Protein AF-A0A7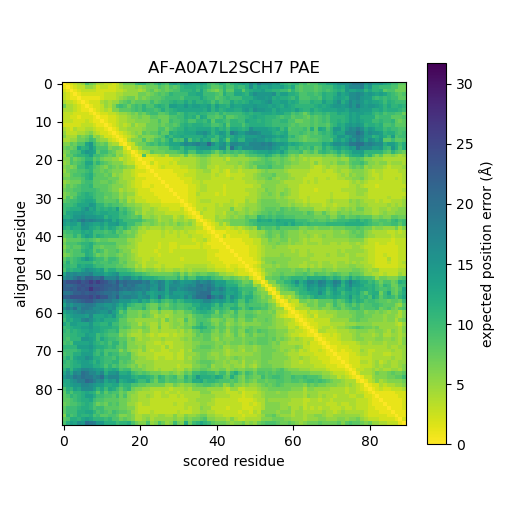L2SCH7-F1 (afdb_monomer)

pLDDT: mean 79.97, std 8.19, range [55.09, 92.06]

Foldseek 3Di:
DDWDQDPNDIDDPDDDPADDLVVLQVVLLVVVVPDCPPHSLVSLVVLLVVADDDPCPVLCPVSRRCVPVSVVVCVVVVVDDSSNNSVSSD

Structure (mmCIF, N/CA/C/O backbone):
data_AF-A0A7L2SCH7-F1
#
_entry.id   AF-A0A7L2SCH7-F1
#
loop_
_atom_site.group_PDB
_atom_site.id
_atom_site.type_symbol
_atom_site.label_atom_id
_atom_site.label_alt_id
_atom_site.label_comp_id
_atom_site.label_asym_id
_atom_site.label_entity_id
_atom_site.label_seq_id
_atom_site.pdbx_PDB_ins_code
_atom_site.Cartn_x
_a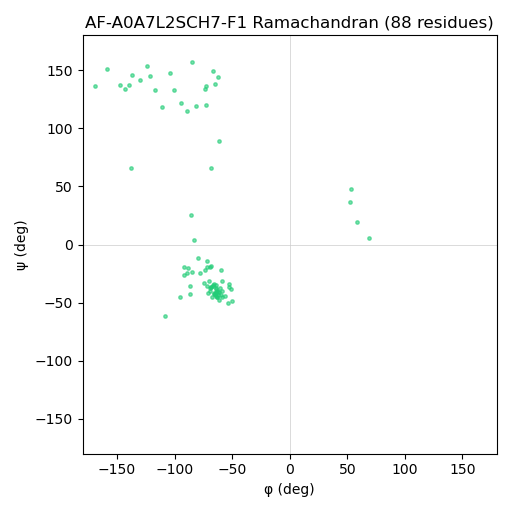tom_site.Cartn_y
_atom_site.Cartn_z
_atom_site.occupancy
_atom_site.B_iso_or_equiv
_atom_site.auth_seq_id
_atom_site.auth_comp_id
_atom_site.auth_asym_id
_atom_site.auth_atom_id
_atom_site.pdbx_PDB_model_num
ATOM 1 N N . GLN A 1 1 ? 5.544 -1.516 -13.087 1.00 80.94 1 GLN A N 1
ATOM 2 C CA . GLN A 1 1 ? 6.039 -1.496 -14.479 1.00 80.94 1 GLN A CA 1
ATOM 3 C C . GLN A 1 1 ? 7.024 -2.641 -14.652 1.00 80.94 1 GLN A C 1
ATOM 5 O O . GLN A 1 1 ? 7.943 -2.752 -13.852 1.00 80.94 1 GLN A O 1
ATOM 10 N N . VAL A 1 2 ? 6.817 -3.496 -15.651 1.00 81.69 2 VAL A N 1
ATOM 11 C CA . VAL A 1 2 ? 7.698 -4.619 -15.993 1.00 81.69 2 VAL A CA 1
ATOM 12 C C . VAL A 1 2 ? 8.360 -4.302 -17.327 1.00 81.69 2 VAL A C 1
ATOM 14 O O . VAL A 1 2 ? 7.678 -4.130 -18.339 1.00 81.69 2 VAL A O 1
ATOM 17 N N . ILE A 1 3 ? 9.687 -4.197 -17.325 1.00 89.62 3 ILE A N 1
ATOM 18 C CA . ILE A 1 3 ? 10.486 -3.861 -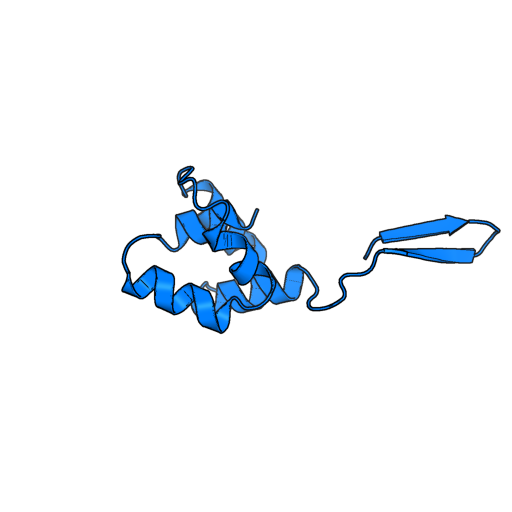18.505 1.00 89.62 3 ILE A CA 1
ATOM 19 C C . ILE A 1 3 ? 11.401 -5.043 -18.810 1.00 89.62 3 ILE A C 1
ATOM 21 O O . ILE A 1 3 ? 12.069 -5.554 -17.915 1.00 89.62 3 ILE A O 1
ATOM 25 N N . ALA A 1 4 ? 11.458 -5.453 -20.074 1.00 91.44 4 ALA A N 1
ATOM 26 C CA . ALA A 1 4 ? 12.411 -6.448 -20.545 1.00 91.44 4 ALA A CA 1
ATOM 27 C C . ALA A 1 4 ? 13.287 -5.884 -21.662 1.00 91.44 4 ALA A C 1
ATOM 29 O O . ALA A 1 4 ? 12.843 -5.105 -22.511 1.00 91.44 4 ALA A O 1
ATOM 30 N N . TYR A 1 5 ? 14.547 -6.308 -21.675 1.00 90.75 5 TYR A N 1
ATOM 31 C CA . TYR A 1 5 ? 15.479 -5.985 -22.743 1.00 90.75 5 TYR A CA 1
ATOM 32 C C . TYR A 1 5 ? 15.382 -7.041 -23.846 1.00 90.75 5 TYR A C 1
ATOM 34 O O . TYR A 1 5 ? 15.688 -8.211 -23.630 1.00 90.75 5 TYR A O 1
ATOM 42 N N . SER A 1 6 ? 14.938 -6.643 -25.038 1.00 91.69 6 SER A N 1
ATOM 43 C CA . SER A 1 6 ? 14.808 -7.553 -26.178 1.00 91.69 6 SER A CA 1
ATOM 44 C C . SER A 1 6 ? 15.063 -6.841 -27.503 1.00 91.69 6 SER A C 1
ATOM 46 O O . SER A 1 6 ? 14.592 -5.726 -27.747 1.00 91.69 6 SER A O 1
ATOM 48 N N . ARG A 1 7 ? 15.805 -7.504 -28.401 1.00 87.88 7 ARG A N 1
ATOM 49 C CA . ARG A 1 7 ? 16.228 -6.961 -29.709 1.00 87.88 7 ARG A CA 1
ATOM 50 C C . ARG A 1 7 ? 16.941 -5.606 -29.588 1.00 87.88 7 ARG A C 1
ATOM 52 O O . ARG A 1 7 ? 16.603 -4.656 -30.295 1.00 87.88 7 ARG A O 1
ATOM 59 N N . ARG A 1 8 ? 17.907 -5.527 -28.667 1.00 92.06 8 ARG A N 1
ATOM 60 C CA . ARG A 1 8 ? 18.712 -4.329 -28.364 1.00 92.06 8 ARG A CA 1
ATOM 61 C C . ARG A 1 8 ? 17.908 -3.089 -27.936 1.00 92.06 8 ARG A C 1
ATOM 63 O O . ARG A 1 8 ? 18.406 -1.973 -28.032 1.00 92.06 8 ARG A O 1
ATOM 70 N N . ARG A 1 9 ? 16.661 -3.262 -27.484 1.00 90.75 9 ARG A N 1
ATOM 71 C CA . ARG A 1 9 ? 15.793 -2.179 -27.000 1.00 90.75 9 ARG A CA 1
ATOM 72 C C . ARG A 1 9 ? 15.072 -2.604 -25.723 1.00 90.75 9 ARG A C 1
ATOM 74 O O . ARG A 1 9 ? 14.700 -3.768 -25.582 1.00 90.75 9 ARG A O 1
ATOM 81 N N . TYR A 1 10 ? 14.848 -1.656 -24.818 1.00 91.00 10 TYR A N 1
ATOM 82 C CA . TYR A 1 10 ? 13.947 -1.850 -23.684 1.00 91.00 10 TYR A CA 1
ATOM 83 C C . TYR A 1 10 ? 12.499 -1.811 -24.175 1.00 91.00 10 TYR A C 1
ATOM 85 O O . TYR A 1 10 ? 12.134 -0.952 -24.979 1.00 91.00 10 TYR A O 1
ATOM 93 N N . ARG A 1 11 ? 11.683 -2.763 -23.723 1.00 89.81 11 ARG A N 1
ATOM 94 C CA . ARG A 1 11 ? 10.248 -2.832 -24.016 1.00 89.81 11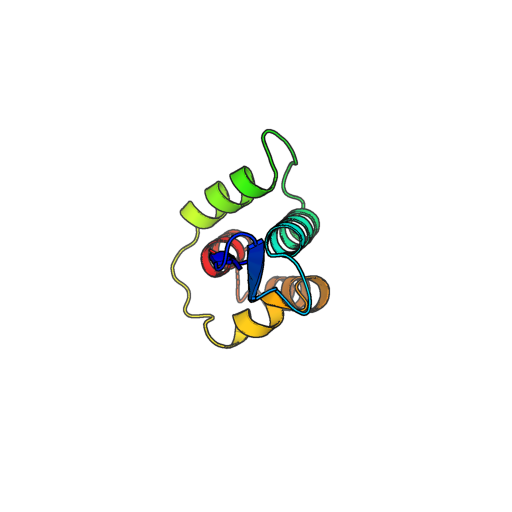 ARG A CA 1
ATOM 95 C C . ARG A 1 11 ? 9.472 -3.023 -22.726 1.00 89.81 11 ARG A C 1
ATOM 97 O O . ARG A 1 11 ? 9.904 -3.765 -21.846 1.00 89.81 11 ARG A O 1
ATOM 104 N N . ILE A 1 12 ? 8.323 -2.368 -22.645 1.00 86.94 12 ILE A N 1
ATOM 105 C CA . ILE A 1 12 ? 7.381 -2.520 -21.539 1.00 86.94 12 ILE A CA 1
ATOM 106 C C . ILE A 1 12 ? 6.567 -3.787 -21.817 1.00 86.94 12 ILE A C 1
ATOM 108 O O . ILE A 1 12 ? 5.928 -3.890 -22.860 1.00 86.94 12 ILE A O 1
ATOM 112 N N . LEU A 1 13 ? 6.656 -4.769 -20.920 1.00 84.06 13 LEU A N 1
ATOM 113 C CA . LEU A 1 13 ? 5.864 -6.004 -20.979 1.00 84.06 13 LEU A CA 1
ATOM 114 C C . LEU A 1 13 ? 4.527 -5.861 -20.251 1.00 84.06 13 LEU A C 1
ATOM 116 O O . LEU A 1 13 ? 3.579 -6.575 -20.554 1.00 84.06 13 LEU A O 1
ATOM 120 N N . GLY A 1 14 ? 4.462 -4.941 -19.293 1.00 79.19 14 GLY A N 1
ATOM 121 C CA . GLY A 1 14 ? 3.248 -4.628 -18.561 1.00 79.19 14 GLY A CA 1
ATOM 122 C C . GLY A 1 14 ? 3.425 -3.363 -17.734 1.00 79.19 14 GLY A C 1
ATOM 123 O O . GLY A 1 14 ? 4.449 -3.164 -17.072 1.00 79.19 14 GLY A O 1
ATOM 124 N N . GLU A 1 15 ? 2.421 -2.503 -17.763 1.00 77.56 15 GLU A N 1
ATOM 125 C CA . GLU A 1 15 ? 2.321 -1.325 -16.912 1.00 77.56 15 GLU A CA 1
ATOM 126 C C . GLU A 1 15 ? 1.017 -1.358 -16.122 1.00 77.56 15 GLU A C 1
ATOM 128 O O . GLU A 1 15 ? 0.050 -2.011 -16.506 1.00 77.56 15 GLU A O 1
ATOM 133 N N . THR A 1 16 ? 1.020 -0.700 -14.968 1.00 73.69 16 THR A N 1
ATOM 134 C CA . THR A 1 16 ? -0.197 -0.468 -14.191 1.00 73.69 16 THR A CA 1
ATOM 135 C C . THR A 1 16 ? -1.015 0.592 -14.913 1.00 73.69 16 THR A C 1
ATOM 137 O O . THR A 1 16 ? -0.511 1.699 -15.091 1.00 73.69 16 THR A O 1
ATOM 140 N N . LEU A 1 17 ? -2.242 0.257 -15.316 1.00 65.31 17 LEU A N 1
ATOM 141 C CA . LEU A 1 17 ? -3.116 1.153 -16.082 1.00 65.31 17 LEU A CA 1
ATOM 142 C C . LEU A 1 17 ? -3.634 2.339 -15.252 1.00 65.31 17 LEU A C 1
ATOM 144 O O . LEU A 1 17 ? -3.801 3.426 -15.794 1.00 65.31 17 LEU A O 1
ATOM 148 N N . ASP A 1 18 ? -3.821 2.148 -13.943 1.00 69.44 18 ASP A N 1
ATOM 149 C CA . ASP A 1 18 ? -4.543 3.123 -13.119 1.00 69.44 18 ASP A CA 1
ATOM 150 C C . ASP A 1 18 ? -3.605 3.894 -12.181 1.00 69.44 18 ASP A C 1
ATOM 152 O O . ASP A 1 18 ? -3.475 5.116 -12.251 1.00 69.44 18 ASP A O 1
ATOM 156 N N . VAL A 1 19 ? -2.935 3.182 -11.270 1.00 72.38 19 VAL A N 1
ATOM 157 C CA . VAL A 1 19 ? -2.101 3.782 -10.226 1.00 72.38 19 VAL A CA 1
ATOM 158 C C . VAL A 1 19 ? -0.862 2.920 -9.993 1.00 72.38 19 VAL A C 1
ATOM 160 O O . VAL A 1 19 ? -0.936 1.699 -9.869 1.00 72.38 19 VAL A O 1
ATOM 163 N N . ALA A 1 20 ? 0.305 3.564 -9.922 1.00 79.38 20 ALA A N 1
ATOM 164 C CA . ALA A 1 20 ? 1.534 2.899 -9.504 1.00 79.38 20 ALA A CA 1
ATOM 165 C C . ALA A 1 20 ? 1.421 2.447 -8.040 1.00 79.38 20 ALA A C 1
ATOM 167 O O . ALA A 1 20 ? 0.986 3.225 -7.194 1.00 79.38 20 ALA A O 1
ATOM 168 N N . VAL A 1 21 ? 1.895 1.240 -7.714 1.00 78.19 21 VAL A N 1
ATOM 169 C CA . VAL A 1 21 ? 1.751 0.658 -6.364 1.00 78.19 21 VAL A CA 1
ATOM 170 C C . VAL A 1 21 ? 2.252 1.585 -5.245 1.00 78.19 21 VAL A C 1
ATOM 172 O O . VAL A 1 21 ? 1.615 1.701 -4.20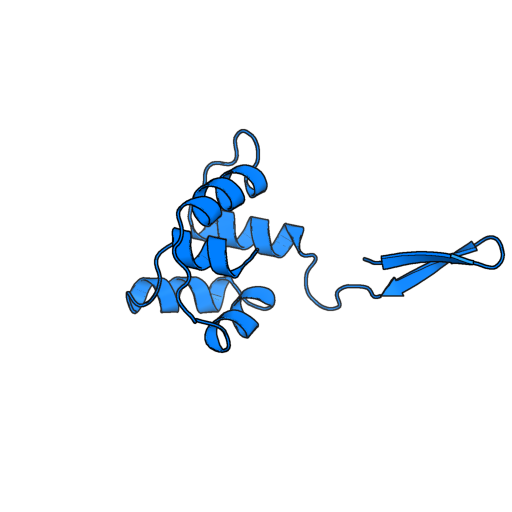4 1.00 78.19 21 VAL A O 1
ATOM 175 N N . GLY A 1 22 ? 3.329 2.343 -5.490 1.00 79.56 22 GLY A N 1
ATOM 176 C CA . GLY A 1 22 ? 3.851 3.320 -4.530 1.00 79.56 22 GLY A CA 1
ATOM 177 C C . GLY A 1 22 ? 2.881 4.468 -4.231 1.00 79.56 22 GLY A C 1
ATOM 178 O O . GLY A 1 22 ? 2.794 4.909 -3.093 1.00 79.56 22 GLY A O 1
ATOM 179 N N . ASN A 1 23 ? 2.100 4.914 -5.219 1.00 82.94 23 ASN A N 1
ATOM 180 C CA . ASN A 1 23 ? 1.068 5.936 -5.027 1.00 82.94 23 ASN A CA 1
ATOM 181 C C . ASN A 1 23 ? -0.159 5.362 -4.293 1.00 82.94 23 ASN A C 1
ATOM 183 O O . ASN A 1 23 ? -0.762 6.066 -3.489 1.00 82.94 23 ASN A O 1
ATOM 187 N N . CYS A 1 24 ? -0.507 4.082 -4.489 1.00 82.50 24 CYS A N 1
ATOM 188 C CA . CYS A 1 24 ? -1.532 3.426 -3.662 1.00 82.50 24 CYS A CA 1
ATOM 189 C C . CYS A 1 24 ? -1.115 3.384 -2.187 1.00 82.50 24 CYS A C 1
ATOM 191 O O . CYS A 1 24 ? -1.895 3.779 -1.322 1.00 82.50 24 CYS A O 1
ATOM 193 N N . ILE A 1 25 ? 0.125 2.971 -1.914 1.00 83.31 25 ILE A N 1
ATOM 194 C CA . ILE A 1 25 ? 0.680 2.902 -0.555 1.00 83.31 25 ILE A CA 1
ATOM 195 C C . ILE A 1 25 ? 0.754 4.298 0.075 1.00 83.31 25 ILE A C 1
ATOM 197 O O . ILE A 1 25 ? 0.327 4.474 1.211 1.00 83.31 25 ILE A O 1
ATOM 201 N N . ASP A 1 26 ? 1.227 5.309 -0.659 1.00 84.25 26 ASP A N 1
ATOM 202 C CA . ASP A 1 26 ? 1.291 6.698 -0.179 1.00 84.25 26 ASP A CA 1
ATOM 203 C C . ASP A 1 26 ? -0.103 7.257 0.154 1.00 84.25 26 ASP A C 1
ATOM 205 O O . ASP A 1 26 ? -0.303 7.906 1.183 1.00 84.25 26 ASP A O 1
ATOM 209 N N . ARG A 1 27 ? -1.108 6.956 -0.679 1.00 85.56 27 ARG A N 1
ATOM 210 C CA . ARG A 1 27 ? -2.502 7.339 -0.414 1.00 85.56 27 ARG A CA 1
ATOM 211 C C . ARG A 1 27 ? -3.053 6.654 0.830 1.00 85.56 27 ARG A C 1
ATOM 213 O O . ARG A 1 27 ? -3.686 7.331 1.635 1.00 85.56 27 ARG A O 1
ATOM 220 N N . LEU A 1 28 ? -2.807 5.356 1.004 1.00 84.75 28 LEU A N 1
ATOM 221 C CA . LEU A 1 28 ? -3.223 4.636 2.207 1.00 84.75 28 LEU A CA 1
ATOM 222 C C . LEU A 1 28 ? -2.530 5.200 3.456 1.00 84.75 28 LEU A C 1
ATOM 224 O O . LEU A 1 28 ? -3.195 5.483 4.448 1.00 84.75 28 LEU A O 1
ATOM 228 N N . ALA A 1 29 ? -1.219 5.440 3.389 1.00 87.56 29 ALA A N 1
ATOM 229 C CA . ALA A 1 29 ? -0.449 6.000 4.494 1.00 87.56 29 ALA A CA 1
ATOM 230 C C . ALA A 1 29 ? -0.975 7.371 4.933 1.00 87.56 29 ALA A C 1
ATOM 232 O O . ALA A 1 29 ? -1.084 7.632 6.130 1.00 87.56 29 ALA A O 1
ATOM 233 N N . ARG A 1 30 ? -1.374 8.225 3.980 1.00 86.19 30 ARG A N 1
ATOM 234 C CA . ARG A 1 30 ? -2.034 9.502 4.287 1.00 86.19 30 ARG A CA 1
ATOM 235 C C . ARG A 1 30 ? -3.397 9.322 4.951 1.00 86.19 30 ARG A C 1
ATOM 237 O O . ARG A 1 30 ? -3.690 10.050 5.893 1.00 86.19 30 ARG A 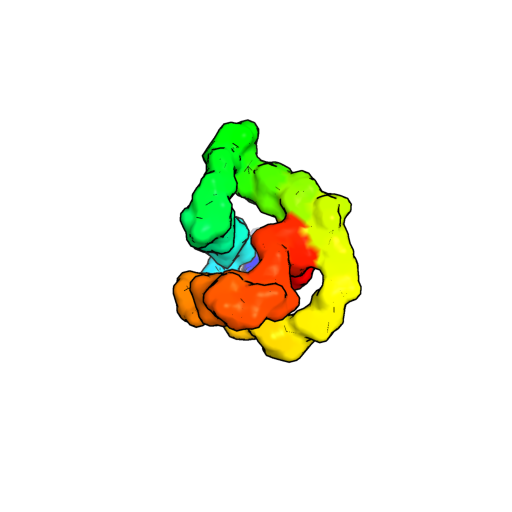O 1
ATOM 244 N N . LEU A 1 31 ? -4.217 8.382 4.478 1.00 86.25 31 LEU A N 1
ATOM 245 C CA . LEU A 1 31 ? -5.539 8.111 5.063 1.00 86.25 31 LEU A CA 1
ATOM 246 C C . LEU A 1 31 ? -5.424 7.611 6.506 1.00 86.25 31 LEU A C 1
ATOM 248 O O . LEU A 1 31 ? -6.189 8.039 7.364 1.00 86.25 31 LEU A O 1
ATOM 252 N N . LEU A 1 32 ? -4.435 6.759 6.772 1.00 83.75 32 LEU A N 1
ATOM 253 C CA . LEU A 1 32 ? -4.143 6.213 8.098 1.00 83.75 32 LEU A CA 1
ATOM 254 C C . LEU A 1 32 ? -3.283 7.148 8.969 1.00 83.75 32 LEU A C 1
ATOM 256 O O . LEU A 1 32 ? -2.902 6.770 10.071 1.00 83.75 32 LEU A O 1
ATOM 260 N N . GLN A 1 33 ? -2.965 8.357 8.485 1.00 86.88 33 GLN A N 1
ATOM 261 C CA . GLN A 1 33 ? -2.135 9.355 9.175 1.00 86.88 33 GLN A CA 1
ATOM 262 C C . GLN A 1 33 ? -0.780 8.804 9.662 1.00 86.88 33 GLN A C 1
ATOM 264 O O . GLN A 1 33 ? -0.266 9.183 10.715 1.00 86.88 33 GLN A O 1
ATOM 269 N N . ILE A 1 34 ? -0.179 7.908 8.877 1.00 85.12 34 ILE A N 1
ATOM 270 C CA . ILE A 1 34 ? 1.097 7.273 9.203 1.00 85.12 34 ILE A CA 1
ATOM 271 C C . ILE A 1 34 ? 2.236 8.295 9.039 1.00 85.12 34 ILE A C 1
ATOM 273 O O . ILE A 1 34 ? 2.279 9.020 8.038 1.00 85.12 34 ILE A O 1
ATOM 277 N N . PRO A 1 35 ? 3.194 8.363 9.984 1.00 84.00 35 PRO A N 1
ATOM 278 C CA . PRO A 1 35 ? 4.319 9.283 9.886 1.00 84.00 35 PRO A CA 1
ATOM 279 C C . PRO A 1 35 ? 5.197 8.988 8.662 1.00 84.00 35 PRO A C 1
ATOM 281 O O . PRO A 1 35 ? 5.442 7.838 8.301 1.00 84.00 35 PRO A O 1
ATOM 284 N N . ASN A 1 36 ? 5.729 10.046 8.048 1.00 81.50 36 ASN A N 1
ATOM 285 C CA . ASN A 1 36 ? 6.545 9.952 6.832 1.00 81.50 36 ASN A CA 1
ATOM 286 C C . ASN A 1 36 ? 8.014 9.546 7.098 1.00 81.50 36 ASN A C 1
ATOM 288 O O . ASN A 1 36 ? 8.749 9.237 6.168 1.00 81.50 36 ASN A O 1
ATOM 292 N N . SER A 1 37 ? 8.466 9.561 8.357 1.00 79.88 37 SER A N 1
ATOM 293 C CA . SER A 1 37 ? 9.844 9.216 8.743 1.00 79.88 37 SER A CA 1
ATOM 294 C C . SER A 1 37 ? 9.905 7.787 9.299 1.00 79.88 37 SER A C 1
ATOM 296 O O . SER A 1 37 ? 9.068 7.469 10.149 1.00 79.88 37 SER A O 1
ATOM 298 N N . PRO A 1 38 ? 10.853 6.916 8.885 1.00 82.38 38 PRO A N 1
ATOM 299 C CA . PRO A 1 38 ? 11.918 7.106 7.884 1.00 82.38 38 PRO A CA 1
ATOM 300 C C . PRO A 1 38 ? 11.443 7.001 6.421 1.00 82.38 38 PRO A C 1
ATOM 302 O O . PRO A 1 38 ? 12.072 7.558 5.528 1.00 82.38 38 PRO A O 1
ATOM 305 N N . SER A 1 39 ? 10.341 6.294 6.166 1.00 82.25 39 SER A N 1
ATOM 306 C CA . SER A 1 39 ? 9.572 6.360 4.919 1.00 82.25 39 SER A CA 1
ATOM 307 C C . SER A 1 39 ? 8.150 5.846 5.188 1.00 82.25 39 SER A C 1
ATOM 309 O O . SER A 1 39 ? 7.972 4.988 6.061 1.00 82.25 39 SER A O 1
ATOM 311 N N . PRO A 1 40 ? 7.128 6.316 4.455 1.00 83.62 40 PRO A N 1
ATOM 312 C CA . PRO A 1 40 ? 5.745 5.929 4.715 1.00 83.62 40 PRO A CA 1
ATOM 313 C C . PRO A 1 40 ? 5.525 4.452 4.374 1.00 83.62 40 PRO A C 1
ATOM 315 O O . PRO A 1 40 ? 4.859 3.743 5.120 1.00 83.62 40 PRO A O 1
ATOM 318 N N . GLY A 1 41 ? 6.172 3.956 3.312 1.00 84.69 41 GLY A N 1
ATOM 319 C CA . GLY A 1 41 ? 6.141 2.540 2.940 1.00 84.69 41 GLY A CA 1
ATOM 320 C C . GLY A 1 41 ? 6.737 1.623 4.012 1.00 84.69 41 GLY A C 1
ATOM 321 O O . GLY A 1 41 ? 6.146 0.594 4.320 1.00 84.69 41 GLY A O 1
ATOM 322 N N . TYR A 1 42 ? 7.850 2.022 4.642 1.00 86.50 42 TYR A N 1
ATOM 323 C CA . TYR A 1 42 ? 8.436 1.255 5.748 1.00 86.50 42 TYR A CA 1
ATOM 324 C C . TYR A 1 42 ? 7.482 1.163 6.941 1.00 86.50 42 TYR A C 1
ATOM 326 O O . TYR A 1 42 ? 7.308 0.093 7.516 1.00 86.50 42 TYR A O 1
ATOM 334 N N . ASN A 1 43 ? 6.832 2.267 7.307 1.00 86.88 43 ASN A N 1
ATOM 335 C CA . ASN A 1 43 ? 5.906 2.277 8.437 1.00 86.88 43 ASN A CA 1
ATOM 336 C C . ASN A 1 43 ? 4.631 1.468 8.148 1.00 86.88 43 ASN A C 1
ATOM 338 O O . ASN A 1 43 ? 4.162 0.753 9.032 1.00 86.88 43 ASN A O 1
ATOM 342 N N . VAL A 1 44 ? 4.122 1.513 6.911 1.00 86.94 44 VAL A N 1
ATOM 343 C CA . VAL A 1 44 ? 3.028 0.642 6.449 1.00 86.94 44 VAL A CA 1
ATOM 344 C C . VAL A 1 44 ? 3.420 -0.831 6.572 1.00 86.94 44 VAL A C 1
ATOM 346 O O . VAL A 1 44 ? 2.652 -1.614 7.118 1.00 86.94 44 VAL A O 1
ATOM 349 N N . GLU A 1 45 ? 4.632 -1.209 6.161 1.00 86.69 45 GLU A N 1
ATOM 350 C CA . GLU A 1 45 ? 5.128 -2.585 6.309 1.00 86.69 45 GLU A CA 1
ATOM 351 C C . GLU A 1 45 ? 5.263 -3.006 7.786 1.00 86.69 45 GLU A C 1
ATOM 353 O O . GLU A 1 45 ? 4.972 -4.146 8.149 1.00 86.69 45 GLU A O 1
ATOM 358 N N . GLN A 1 46 ? 5.692 -2.107 8.675 1.00 87.75 46 GLN A N 1
ATOM 359 C CA . GLN A 1 46 ? 5.771 -2.416 10.108 1.00 87.75 46 GLN A CA 1
ATOM 360 C C . GLN A 1 46 ? 4.389 -2.623 10.737 1.00 87.75 46 GLN A C 1
ATOM 362 O O . GLN A 1 46 ? 4.245 -3.472 11.616 1.00 87.75 46 GLN A O 1
ATOM 367 N N . LEU A 1 47 ? 3.381 -1.868 10.294 1.00 85.69 47 LEU A N 1
ATOM 368 C CA . LEU A 1 47 ? 1.993 -2.054 10.721 1.00 85.69 47 LEU A CA 1
ATOM 369 C C . LEU A 1 47 ? 1.401 -3.337 10.144 1.00 85.69 47 LEU A C 1
ATOM 371 O O . LEU A 1 47 ? 0.774 -4.095 10.876 1.00 85.69 47 LEU A O 1
ATOM 375 N N . ALA A 1 48 ? 1.683 -3.630 8.876 1.00 85.31 48 ALA A N 1
ATOM 376 C CA . ALA A 1 48 ? 1.293 -4.874 8.230 1.00 85.31 48 ALA A CA 1
ATOM 377 C C . ALA A 1 48 ? 1.811 -6.095 8.999 1.00 85.31 48 ALA A C 1
ATOM 379 O O . ALA A 1 48 ? 1.044 -6.999 9.289 1.00 85.31 48 ALA A O 1
ATOM 380 N N . LYS A 1 49 ? 3.072 -6.094 9.452 1.00 85.88 49 LYS A N 1
ATOM 381 C CA . LYS A 1 49 ? 3.639 -7.188 10.272 1.00 85.88 49 LYS A CA 1
ATOM 382 C C . LYS A 1 49 ? 2.909 -7.437 11.596 1.00 85.88 49 LYS A C 1
ATOM 384 O O . LYS A 1 49 ? 3.076 -8.506 12.177 1.00 85.88 49 LYS A O 1
ATOM 389 N N . ARG A 1 50 ? 2.170 -6.446 12.100 1.00 84.31 50 ARG A N 1
ATOM 390 C CA . ARG A 1 50 ? 1.358 -6.553 13.322 1.00 84.31 50 ARG A CA 1
ATOM 391 C C . ARG A 1 50 ? -0.079 -6.982 13.031 1.00 84.31 50 ARG A C 1
ATOM 393 O O . ARG A 1 50 ? -0.747 -7.430 13.957 1.00 84.31 50 ARG A O 1
ATOM 400 N N . GLY A 1 51 ? -0.533 -6.827 11.788 1.00 77.19 51 GLY A N 1
ATOM 401 C CA . GLY A 1 51 ? -1.852 -7.250 11.344 1.00 77.19 51 GLY A CA 1
ATOM 402 C C . GLY A 1 51 ? -1.981 -8.767 11.360 1.00 77.19 51 GLY A C 1
ATOM 403 O O . GLY A 1 51 ? -1.013 -9.505 11.163 1.00 77.19 51 GLY A O 1
ATOM 404 N N . THR A 1 52 ? -3.196 -9.234 11.606 1.00 70.31 52 THR A N 1
ATOM 405 C CA . THR A 1 52 ? -3.533 -10.659 11.593 1.00 70.31 52 THR A CA 1
ATOM 406 C C . THR A 1 52 ? -4.278 -10.985 10.307 1.00 70.31 52 THR A C 1
ATOM 408 O O . THR A 1 52 ? -4.999 -10.148 9.772 1.00 70.31 52 THR A O 1
ATOM 411 N N . GLN A 1 53 ? -4.094 -12.201 9.779 1.00 60.34 53 GLN A N 1
ATOM 412 C CA . GLN A 1 53 ? -4.774 -12.659 8.563 1.00 60.34 53 GLN A CA 1
ATOM 413 C C . GLN A 1 53 ? -6.297 -12.676 8.757 1.00 60.34 53 GLN A C 1
ATOM 415 O O . GLN A 1 53 ? -6.883 -13.692 9.127 1.00 60.34 53 GLN A O 1
ATOM 420 N N . ASN A 1 54 ? -6.943 -11.555 8.457 1.00 57.88 54 ASN A N 1
ATOM 421 C CA . ASN A 1 54 ? -8.381 -11.476 8.292 1.00 57.88 54 ASN A CA 1
ATOM 422 C C . ASN A 1 54 ? -8.675 -11.645 6.797 1.00 57.88 54 ASN A C 1
ATOM 424 O O . ASN A 1 54 ? -8.154 -10.913 5.958 1.00 57.88 54 ASN A O 1
ATOM 428 N N . ASN A 1 55 ? -9.469 -12.658 6.447 1.00 55.09 55 ASN A N 1
ATOM 429 C CA . ASN A 1 55 ? -9.803 -13.030 5.068 1.00 55.09 55 ASN A CA 1
ATOM 430 C C . ASN A 1 55 ? -10.695 -11.973 4.369 1.00 55.09 55 ASN A C 1
ATOM 432 O O . ASN A 1 55 ? -11.835 -12.263 4.022 1.00 55.09 55 ASN A O 1
ATOM 436 N N . LEU A 1 56 ? -10.201 -10.756 4.115 1.00 60.84 56 LEU A N 1
ATOM 437 C CA . LEU A 1 56 ? -10.929 -9.702 3.380 1.00 60.84 56 LEU A CA 1
ATOM 438 C C . LEU A 1 56 ? -10.775 -9.803 1.843 1.00 60.84 56 LEU A C 1
ATOM 440 O O . LEU A 1 56 ? -10.907 -8.813 1.125 1.00 60.84 56 LEU A O 1
ATOM 444 N N . GLY A 1 57 ? -10.497 -10.994 1.302 1.00 60.00 57 GLY A N 1
ATOM 445 C CA . GLY A 1 57 ? -10.019 -11.189 -0.078 1.00 60.00 57 GLY A CA 1
ATOM 446 C C . GLY A 1 57 ? -10.856 -10.542 -1.195 1.00 60.00 57 GLY A C 1
ATOM 447 O O . GLY A 1 57 ? -10.295 -10.079 -2.189 1.00 60.00 57 GLY A O 1
ATOM 448 N N . GLU A 1 58 ? -12.181 -10.456 -1.053 1.00 61.16 58 GLU A N 1
ATOM 449 C CA . GLU A 1 58 ? -13.039 -9.793 -2.051 1.00 61.16 58 GLU A CA 1
ATOM 450 C C . GLU A 1 58 ? -13.173 -8.283 -1.817 1.00 61.16 58 GLU A C 1
ATOM 452 O O . GLU A 1 58 ? -13.165 -7.501 -2.771 1.00 61.16 58 GLU A O 1
ATOM 457 N N . THR A 1 59 ? -13.208 -7.862 -0.555 1.00 63.59 59 THR A N 1
ATOM 458 C CA . THR A 1 59 ? -13.369 -6.465 -0.132 1.00 63.59 59 THR A CA 1
ATOM 459 C C . THR A 1 59 ? -12.121 -5.615 -0.408 1.00 63.59 59 THR A C 1
ATOM 461 O O . THR A 1 59 ? -12.206 -4.391 -0.501 1.00 63.59 59 THR A O 1
ATOM 464 N N . LEU A 1 60 ? -10.960 -6.252 -0.601 1.00 68.25 60 LEU A N 1
ATOM 465 C CA . LEU A 1 60 ? -9.671 -5.586 -0.827 1.00 68.25 60 LEU A CA 1
ATOM 466 C C . LEU A 1 60 ? -9.397 -5.204 -2.281 1.00 68.25 60 LEU A C 1
ATOM 468 O O . LEU A 1 60 ? -8.640 -4.269 -2.528 1.00 68.25 60 LEU A O 1
ATOM 472 N N . LYS A 1 61 ? -10.021 -5.860 -3.266 1.00 69.12 61 LYS A N 1
ATOM 473 C CA . LYS A 1 61 ? -9.869 -5.484 -4.686 1.00 69.12 61 LYS A CA 1
ATOM 474 C C . LYS A 1 61 ? -10.089 -3.982 -4.941 1.00 69.12 61 LYS A C 1
ATOM 476 O O . LYS A 1 61 ? -9.232 -3.366 -5.576 1.00 69.12 61 LYS A O 1
ATOM 481 N N . PRO A 1 62 ? -11.165 -3.350 -4.432 1.00 71.94 62 PRO A N 1
ATOM 482 C CA . PRO A 1 62 ? -11.373 -1.918 -4.627 1.00 71.94 62 PRO A CA 1
ATOM 483 C C . PRO A 1 62 ? -10.410 -1.031 -3.814 1.00 71.94 62 PRO A C 1
ATOM 485 O O . PRO A 1 62 ? -10.291 0.154 -4.130 1.00 71.94 62 PRO A O 1
ATOM 488 N N . LEU A 1 63 ? -9.684 -1.563 -2.820 1.00 75.19 63 LEU A N 1
ATOM 489 C CA . LEU A 1 63 ? -8.650 -0.823 -2.079 1.00 75.19 63 LEU A CA 1
ATOM 490 C C . LEU A 1 63 ? -7.463 -0.451 -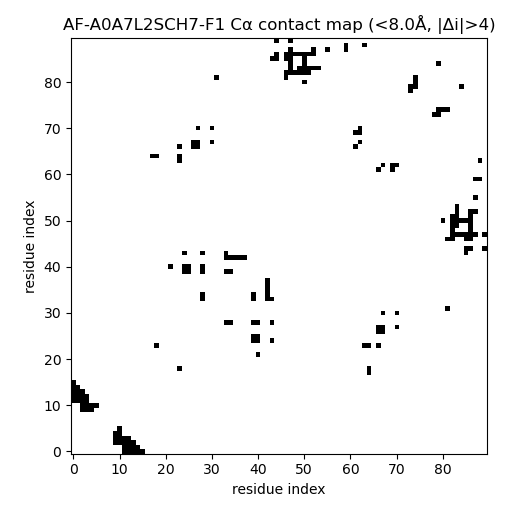2.984 1.00 75.19 63 LEU A C 1
ATOM 492 O O . LEU A 1 63 ? -6.896 0.628 -2.833 1.00 75.19 63 LEU A O 1
ATOM 496 N N . PHE A 1 64 ? -7.122 -1.301 -3.959 1.00 72.12 64 PHE A N 1
ATOM 497 C CA . PHE A 1 64 ? -6.021 -1.046 -4.896 1.00 72.12 64 PHE A CA 1
ATOM 498 C C . PHE A 1 64 ? -6.345 0.048 -5.918 1.00 72.12 64 PHE A C 1
ATOM 500 O O . PHE A 1 64 ? -5.464 0.831 -6.268 1.00 72.12 64 PHE A O 1
ATOM 507 N N . CYS A 1 65 ? -7.597 0.140 -6.370 1.00 71.88 65 CYS A N 1
ATOM 508 C CA . CYS A 1 65 ? -8.023 1.165 -7.327 1.00 71.88 65 CYS A CA 1
ATOM 509 C C . CYS A 1 65 ? -8.442 2.470 -6.630 1.00 71.88 65 CYS A C 1
ATOM 511 O O . CYS A 1 65 ? -8.093 3.563 -7.078 1.00 71.88 65 CYS A O 1
ATOM 513 N N . THR A 1 66 ? -9.186 2.375 -5.523 1.00 79.06 66 THR A N 1
ATOM 514 C CA . THR A 1 66 ? -9.841 3.516 -4.861 1.00 79.06 66 THR A CA 1
ATOM 515 C C . THR A 1 66 ? -9.716 3.460 -3.331 1.00 79.06 66 THR A C 1
ATOM 517 O O . THR A 1 66 ? -10.728 3.356 -2.632 1.00 79.06 66 THR A O 1
ATOM 520 N N . PRO A 1 67 ? -8.499 3.590 -2.766 1.00 78.81 67 PRO A N 1
ATOM 521 C CA . PRO A 1 67 ? -8.302 3.494 -1.317 1.00 78.81 67 PRO A CA 1
ATOM 522 C C . PRO A 1 67 ? -9.091 4.567 -0.550 1.00 78.81 67 PRO A C 1
ATOM 524 O O . PRO A 1 67 ? -9.725 4.288 0.457 1.00 78.81 67 PRO A O 1
ATOM 527 N N . GLN A 1 68 ? -9.177 5.780 -1.096 1.00 79.38 68 GLN A N 1
ATOM 528 C CA . GLN A 1 68 ? -9.878 6.920 -0.487 1.00 79.38 68 GLN A CA 1
ATOM 529 C C . GLN A 1 68 ? -11.367 6.672 -0.214 1.00 79.38 68 GLN A C 1
ATOM 531 O O . GLN A 1 68 ? -11.908 7.237 0.729 1.00 79.38 68 GLN 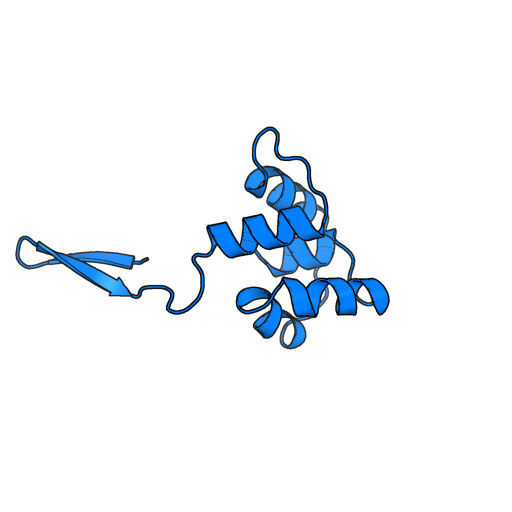A O 1
ATOM 536 N N . ALA A 1 69 ? -12.030 5.851 -1.031 1.00 81.44 69 ALA A N 1
ATOM 537 C CA . ALA A 1 69 ? -13.458 5.578 -0.894 1.00 81.44 69 ALA A CA 1
ATOM 538 C C . ALA A 1 69 ? -13.750 4.350 -0.020 1.00 81.44 69 ALA A C 1
ATOM 540 O O . ALA A 1 69 ? -14.839 4.247 0.541 1.00 81.44 69 ALA A O 1
ATOM 541 N N . VAL A 1 70 ? -12.804 3.409 0.060 1.00 81.31 70 VAL A N 1
ATOM 542 C CA . VAL A 1 70 ? -12.977 2.113 0.731 1.00 81.31 70 VAL A CA 1
ATOM 543 C C . VAL A 1 70 ? -12.466 2.164 2.168 1.00 81.31 70 VAL A C 1
ATOM 545 O O . VAL A 1 70 ? -13.171 1.735 3.074 1.00 81.31 70 VAL A O 1
ATOM 548 N N . THR A 1 71 ? -11.283 2.742 2.395 1.00 80.56 71 THR A N 1
ATOM 549 C CA . THR A 1 71 ? -10.657 2.833 3.721 1.00 80.56 71 THR A CA 1
ATOM 550 C C . THR A 1 71 ? -11.565 3.460 4.789 1.00 80.56 71 THR A C 1
ATOM 552 O O . THR A 1 71 ? -11.731 2.823 5.825 1.00 80.56 71 THR A O 1
ATOM 555 N N . PRO A 1 72 ? -12.207 4.633 4.584 1.00 82.62 72 PRO A N 1
ATOM 556 C CA . PRO A 1 72 ? -13.081 5.205 5.611 1.00 82.62 72 PRO A CA 1
ATOM 557 C C . PRO A 1 72 ? -14.306 4.328 5.893 1.00 82.62 72 PRO A C 1
ATOM 559 O O . PRO A 1 72 ? -14.664 4.161 7.049 1.00 82.62 72 PRO A O 1
ATOM 562 N N . LYS A 1 73 ? -14.892 3.688 4.872 1.00 84.31 73 LYS A N 1
ATOM 563 C CA . LYS A 1 73 ? -16.046 2.791 5.053 1.00 84.31 73 LYS A CA 1
ATOM 564 C C . LYS A 1 73 ? -15.694 1.571 5.901 1.00 84.31 73 LYS A C 1
ATOM 566 O O . LYS A 1 73 ? -16.477 1.177 6.756 1.00 84.31 73 LYS A O 1
ATOM 571 N N . LEU A 1 74 ? -14.513 0.992 5.675 1.00 80.19 74 LEU A N 1
ATOM 572 C CA . LEU A 1 74 ? -14.032 -0.152 6.451 1.00 80.19 74 LEU A CA 1
ATOM 573 C C . LEU A 1 74 ? -13.702 0.246 7.894 1.00 80.19 74 LEU A C 1
ATOM 575 O O . LEU A 1 74 ? -14.068 -0.476 8.819 1.00 80.19 74 LEU A O 1
ATOM 579 N N . LEU A 1 75 ? -13.102 1.422 8.094 1.00 80.88 75 LEU A N 1
ATOM 580 C CA . LEU A 1 75 ? -12.831 1.959 9.429 1.00 80.88 75 LEU A CA 1
ATOM 581 C C . LEU A 1 75 ? -14.123 2.280 10.199 1.00 80.88 75 LEU A C 1
ATOM 583 O O . LEU A 1 75 ? -14.218 1.965 11.380 1.00 80.88 75 LEU A O 1
ATOM 587 N N . GLU A 1 76 ? -15.129 2.859 9.539 1.00 82.81 76 GLU A N 1
ATOM 588 C CA . GLU A 1 76 ? -16.440 3.161 10.134 1.00 82.81 76 GLU A CA 1
ATOM 589 C C . GLU A 1 76 ? -17.241 1.896 10.463 1.00 82.81 76 GLU A C 1
ATOM 591 O O . GLU A 1 76 ? -17.923 1.847 11.484 1.00 82.81 76 GLU A O 1
ATOM 596 N N . SER A 1 77 ? -17.142 0.860 9.624 1.00 80.81 77 SER A N 1
ATOM 597 C CA . SER A 1 77 ? -17.796 -0.432 9.869 1.00 80.81 77 SER A CA 1
ATOM 598 C C . SER A 1 77 ? -17.190 -1.212 11.043 1.00 80.81 77 SER A C 1
ATOM 600 O O . SER A 1 77 ? -17.832 -2.115 11.572 1.00 80.81 77 SER A O 1
ATOM 602 N N . GLY A 1 78 ? -15.959 -0.880 11.454 1.00 76.75 78 GLY A N 1
ATOM 603 C CA . GLY A 1 78 ? -15.220 -1.607 12.488 1.00 76.75 78 GLY A CA 1
ATOM 604 C C . GLY A 1 78 ? -14.770 -3.014 12.074 1.00 76.75 78 GLY A C 1
ATOM 605 O O . GLY A 1 78 ? -14.230 -3.741 12.903 1.00 76.75 78 GLY A O 1
ATOM 606 N N . GLU A 1 79 ? -14.971 -3.404 10.811 1.00 72.50 79 GLU A N 1
ATOM 607 C CA . GLU A 1 79 ? -14.612 -4.731 10.295 1.00 72.50 79 GLU A CA 1
ATOM 608 C C . GLU A 1 79 ? -13.100 -4.916 10.107 1.00 72.50 79 GLU A C 1
ATOM 610 O O . GLU A 1 79 ? -12.624 -6.050 10.064 1.00 72.50 79 GLU A O 1
ATOM 615 N N . ALA A 1 80 ? -12.336 -3.824 9.985 1.00 76.25 80 ALA A N 1
ATOM 616 C CA . ALA A 1 80 ? -10.900 -3.879 9.732 1.00 76.25 80 ALA A CA 1
ATOM 617 C C . ALA A 1 80 ? -10.124 -2.840 10.544 1.00 76.25 80 ALA A C 1
ATOM 619 O O . ALA A 1 80 ? -10.498 -1.666 10.618 1.00 76.25 80 ALA A O 1
ATOM 620 N N . THR A 1 81 ? -8.995 -3.271 11.104 1.00 82.38 81 THR A N 1
ATOM 621 C CA . THR A 1 81 ? -8.023 -2.377 11.737 1.00 82.38 81 THR A CA 1
ATOM 622 C C . THR A 1 81 ? -7.060 -1.790 10.696 1.00 82.38 81 THR A C 1
ATOM 624 O O . THR A 1 81 ? -6.870 -2.372 9.621 1.00 82.38 81 THR A O 1
ATOM 627 N N . PRO A 1 82 ? -6.423 -0.639 10.978 1.00 81.56 82 PRO A N 1
ATOM 628 C CA . PRO A 1 82 ? -5.352 -0.096 10.141 1.00 81.56 82 PRO A CA 1
ATOM 629 C C . PRO A 1 82 ? -4.253 -1.120 9.829 1.00 81.56 82 PRO A C 1
ATOM 631 O O . PRO A 1 82 ? -3.739 -1.156 8.711 1.00 81.56 82 PRO A O 1
ATOM 634 N N . GLU A 1 83 ? -3.909 -1.962 10.802 1.00 84.81 83 GLU A N 1
ATOM 635 C CA . GLU A 1 83 ? -2.902 -3.012 10.690 1.00 84.81 83 GLU A CA 1
ATOM 636 C C . GLU A 1 83 ? -3.343 -4.119 9.729 1.00 84.81 83 GLU A C 1
ATOM 638 O O . GLU A 1 83 ? -2.569 -4.501 8.850 1.00 84.81 83 GLU A O 1
ATOM 643 N N . ASP A 1 84 ? -4.593 -4.580 9.829 1.00 82.81 84 ASP A N 1
ATOM 644 C CA . ASP A 1 84 ? -5.139 -5.615 8.941 1.00 82.81 84 ASP A CA 1
ATOM 645 C C . ASP A 1 84 ? -5.270 -5.113 7.495 1.00 82.81 84 ASP A C 1
ATOM 647 O O . ASP A 1 84 ? -5.035 -5.865 6.544 1.00 82.81 84 ASP A O 1
ATOM 651 N N . LEU A 1 85 ? -5.593 -3.826 7.310 1.00 81.50 85 LEU A N 1
ATOM 652 C CA . LEU A 1 85 ? -5.602 -3.176 5.996 1.00 81.50 85 LEU A CA 1
ATOM 653 C C . LEU A 1 85 ? -4.198 -3.109 5.392 1.00 81.50 85 LEU A C 1
ATOM 655 O O . LEU A 1 85 ? -4.039 -3.376 4.203 1.00 81.50 85 LEU A O 1
ATOM 659 N N . CYS A 1 86 ? -3.186 -2.768 6.197 1.00 83.94 86 CYS A N 1
ATOM 660 C CA . CYS A 1 86 ? -1.791 -2.762 5.755 1.00 83.94 86 CYS A CA 1
ATOM 661 C C . CYS A 1 86 ? -1.305 -4.179 5.422 1.00 83.94 86 CYS A C 1
ATOM 663 O O . CYS A 1 86 ? -0.654 -4.362 4.396 1.00 83.94 86 CYS A O 1
ATOM 665 N N . PHE A 1 87 ? -1.653 -5.174 6.248 1.00 84.50 87 PHE A N 1
ATOM 666 C CA . PHE A 1 87 ? -1.320 -6.584 6.022 1.00 84.50 87 PHE A CA 1
ATOM 667 C C . PHE A 1 87 ? -1.912 -7.094 4.710 1.00 84.50 87 PHE A C 1
ATOM 669 O O . PHE A 1 87 ? -1.236 -7.740 3.924 1.00 84.50 87 PHE A O 1
ATOM 676 N N . SER A 1 88 ? -3.165 -6.739 4.449 1.00 79.56 88 SER A N 1
ATOM 677 C CA . SER A 1 88 ? -3.901 -7.121 3.247 1.00 79.56 88 SER A CA 1
ATOM 678 C C . SER A 1 88 ? -3.398 -6.476 1.948 1.00 79.56 88 SER A C 1
ATOM 680 O O . SER A 1 88 ? -3.762 -6.916 0.856 1.00 79.56 88 SER A O 1
ATOM 682 N N . LEU A 1 89 ? -2.633 -5.388 2.058 1.00 76.94 89 LEU A N 1
ATOM 683 C CA . LEU A 1 89 ? -2.081 -4.642 0.925 1.00 76.94 89 LEU A CA 1
ATOM 684 C C . LEU A 1 89 ? -0.715 -5.179 0.466 1.00 76.94 89 LEU A C 1
ATOM 686 O O . LEU A 1 89 ? -0.315 -4.881 -0.663 1.00 76.94 89 LEU A O 1
ATOM 690 N N . GLN A 1 90 ? -0.004 -5.919 1.327 1.00 69.88 90 GLN A N 1
ATOM 691 C CA . GLN A 1 90 ? 1.264 -6.593 1.012 1.00 69.88 90 GLN A CA 1
ATOM 692 C C . GLN A 1 90 ? 1.040 -7.994 0.445 1.00 69.88 90 GLN A C 1
ATOM 694 O O . GLN A 1 90 ? 1.833 -8.359 -0.453 1.00 69.88 90 GLN A O 1
#

Solvent-accessible surface area (backbone atoms only — not comparable to full-atom values): 5468 Å² total; per-residue (Å²): 114,43,74,45,81,54,93,96,38,82,41,79,79,45,69,65,89,85,61,55,69,68,58,46,51,53,51,46,30,59,75,70,67,53,59,61,75,94,34,41,67,59,49,42,51,57,36,15,75,70,28,62,96,66,91,50,75,75,75,47,60,54,41,69,80,38,38,85,71,41,52,59,55,38,52,73,68,65,81,46,51,76,29,33,53,35,37,74,71,108

Sequence (90 aa):
QVIAYSRRRYRILGETLDVAVGNCIDRLARLLQIPNSPSPGYNVEQLAKRGTQNNLGETLKPLFCTPQAVTPKLLESGEATPEDLCFSLQ

Organism: NCBI:txid98133

InterPro domains:
  IPR000905 Gcp-like domain [PF00814] (1-90)
  IPR000905 Gcp-like domain [PTHR11735] (1-57)

Secondary structure (DSSP, 8-state):
-EEEEETTEEEEEE--SS--HHHHHHHHHHHTT---SS-HHHHHHHHHTT------TTTTHHHHH-HHHHHHHHHHHTS--HHHHHHHH-

Nearest PDB structures (foldseek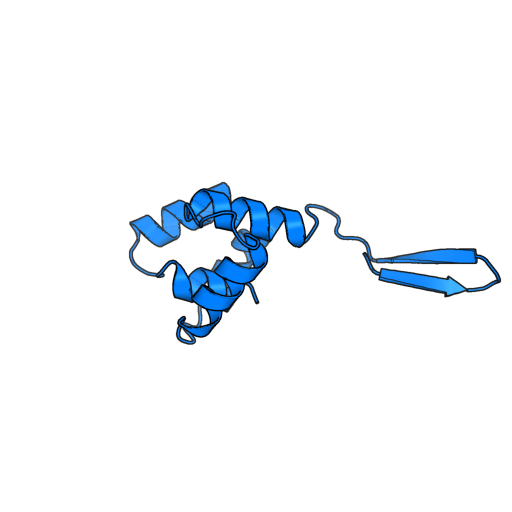):
  8k20-assembly1_E  TM=7.981E-01  e=1.661E-05  Arabidopsis thaliana
  6ynz-assembly1_q  TM=2.079E-01  e=3.246E+00  Tetrahymena thermophila
  6lyr-assembly1_D  TM=2.679E-01  e=5.234E+00  Escherichia coli K-12

Mean predicted aligned error: 7.39 Å

Radius of gyration: 15.42 Å; Cα contacts (8 Å, |Δi|>4): 102; chains: 1; bounding box: 36×23×43 Å